Protein AF-A0A6I1W1E4-F1 (afdb_monomer_lite)

pLDDT: mean 96.64, std 2.53, range [84.56, 98.44]

Structure (mmCIF, N/CA/C/O backbone):
data_AF-A0A6I1W1E4-F1
#
_entry.id   AF-A0A6I1W1E4-F1
#
loop_
_atom_site.group_PDB
_atom_site.id
_atom_site.type_symbol
_atom_site.label_atom_id
_atom_site.label_alt_id
_atom_site.label_comp_id
_atom_site.label_asym_id
_atom_site.label_entity_id
_atom_site.label_seq_id
_atom_site.pdbx_PDB_ins_code
_atom_site.Cartn_x
_atom_site.Cartn_y
_atom_site.Cartn_z
_atom_site.occupancy
_atom_site.B_iso_or_equiv
_atom_site.auth_seq_id
_atom_site.auth_comp_id
_atom_site.auth_asym_id
_atom_site.auth_atom_id
_atom_site.pdbx_PDB_model_num
ATOM 1 N N . LEU A 1 1 ? 9.873 -4.970 -9.546 1.00 86.12 1 LEU A N 1
ATOM 2 C CA . LEU A 1 1 ? 9.250 -5.103 -10.887 1.00 86.12 1 LEU A CA 1
ATOM 3 C C . LEU A 1 1 ? 9.524 -6.446 -11.564 1.00 86.12 1 LEU A C 1
ATOM 5 O O . LEU A 1 1 ? 8.683 -6.884 -12.331 1.00 86.12 1 LEU A O 1
ATOM 9 N N . LEU A 1 2 ? 10.647 -7.122 -11.287 1.00 96.62 2 LEU A N 1
ATOM 10 C CA . LEU A 1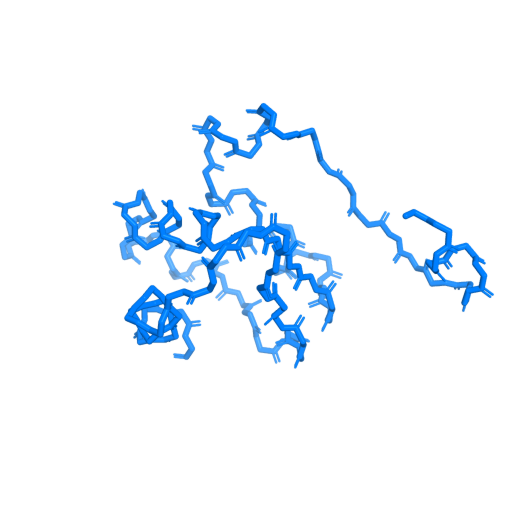 2 ? 10.959 -8.408 -11.930 1.00 96.62 2 LEU A CA 1
ATOM 11 C C . LEU A 1 2 ? 10.058 -9.568 -11.471 1.00 96.62 2 LEU A C 1
ATOM 13 O O . LEU A 1 2 ? 9.709 -10.413 -12.285 1.00 96.62 2 LEU A O 1
ATOM 17 N N . GLN A 1 3 ? 9.637 -9.593 -10.199 1.00 96.06 3 GLN A N 1
ATOM 18 C CA . GLN A 1 3 ? 8.842 -10.697 -9.643 1.00 96.06 3 GLN A CA 1
ATOM 19 C C . GLN A 1 3 ? 7.526 -10.966 -10.408 1.00 96.06 3 GLN A C 1
ATOM 21 O O . GLN A 1 3 ? 7.289 -12.128 -10.747 1.00 96.06 3 GLN A O 1
ATOM 26 N N . PRO A 1 4 ? 6.683 -9.958 -10.726 1.00 96.62 4 PRO A N 1
ATOM 27 C CA . PRO A 1 4 ? 5.477 -10.191 -11.521 1.00 96.62 4 PRO A CA 1
ATOM 28 C C . PRO A 1 4 ? 5.756 -10.705 -12.934 1.00 96.62 4 PRO A C 1
ATOM 30 O O . PRO A 1 4 ? 5.063 -11.606 -13.393 1.00 96.62 4 PRO A O 1
ATOM 33 N N . ILE A 1 5 ? 6.809 -10.193 -13.586 1.00 97.19 5 ILE A N 1
ATOM 34 C CA . ILE A 1 5 ? 7.238 -10.637 -14.922 1.00 97.19 5 ILE A CA 1
ATOM 35 C C . ILE A 1 5 ? 7.638 -12.111 -14.876 1.00 97.19 5 ILE A C 1
ATOM 37 O O . ILE A 1 5 ? 7.149 -12.910 -15.666 1.00 97.19 5 ILE A O 1
ATOM 41 N N . PHE A 1 6 ? 8.489 -12.477 -13.915 1.00 98.00 6 PHE A N 1
ATOM 42 C CA . PHE A 1 6 ? 8.942 -13.853 -13.727 1.00 98.00 6 PHE A CA 1
ATOM 43 C C . PHE A 1 6 ? 7.784 -14.812 -13.418 1.00 98.00 6 PHE A C 1
ATOM 45 O O . PHE A 1 6 ? 7.766 -15.935 -13.908 1.00 98.00 6 PHE A O 1
ATOM 52 N N . SER A 1 7 ? 6.807 -14.365 -12.627 1.00 97.12 7 SER A N 1
ATOM 53 C CA . SER A 1 7 ? 5.672 -15.198 -12.206 1.00 97.12 7 SER A CA 1
ATOM 54 C C . SER A 1 7 ? 4.509 -15.202 -13.205 1.00 97.12 7 SER A C 1
ATOM 56 O O . SER A 1 7 ? 3.532 -15.907 -12.976 1.00 97.12 7 SER A O 1
ATOM 58 N N . GLY A 1 8 ? 4.571 -14.396 -14.271 1.00 97.12 8 GLY A N 1
ATOM 59 C CA . GLY A 1 8 ? 3.481 -14.251 -15.239 1.00 97.12 8 GLY A CA 1
ATOM 60 C C . GLY A 1 8 ? 2.194 -13.668 -14.644 1.00 97.12 8 GLY A C 1
ATOM 61 O O . GLY A 1 8 ? 1.106 -14.036 -15.079 1.00 97.12 8 GLY A O 1
ATOM 62 N N . VAL A 1 9 ? 2.296 -12.790 -13.638 1.00 96.69 9 VAL A N 1
ATOM 63 C CA . VAL A 1 9 ? 1.130 -12.189 -12.962 1.00 96.69 9 VAL A CA 1
ATOM 64 C C . VAL A 1 9 ? 0.992 -10.693 -13.271 1.00 96.69 9 VAL A C 1
ATOM 66 O O . VAL A 1 9 ? 2.006 -10.016 -13.476 1.00 96.69 9 VAL A O 1
ATOM 69 N N . PRO A 1 10 ? -0.237 -10.140 -13.269 1.00 96.75 10 PRO A N 1
ATOM 70 C CA . PRO A 1 10 ? -0.451 -8.708 -13.454 1.00 96.75 10 PRO A CA 1
ATOM 71 C C . PRO A 1 10 ? 0.257 -7.867 -12.387 1.00 96.75 10 PRO A C 1
ATOM 73 O O . PRO A 1 10 ? 0.347 -8.251 -11.220 1.00 96.75 10 PRO A O 1
ATOM 76 N N . CYS A 1 11 ? 0.726 -6.683 -12.781 1.00 97.44 11 CYS A N 1
ATOM 77 C CA . CYS A 1 11 ? 1.311 -5.702 -11.874 1.00 97.44 11 CYS A CA 1
ATOM 78 C C . CYS A 1 11 ? 0.706 -4.329 -12.150 1.00 97.44 11 CYS A C 1
ATOM 80 O O . CYS A 1 11 ? 0.854 -3.792 -13.247 1.00 97.44 11 CYS A O 1
ATOM 82 N N . ILE A 1 12 ? 0.036 -3.773 -11.144 1.00 98.06 12 ILE A N 1
ATOM 83 C CA . ILE A 1 12 ? -0.508 -2.417 -11.184 1.00 98.06 12 ILE A CA 1
ATOM 84 C C . ILE A 1 12 ? 0.499 -1.488 -10.515 1.00 98.06 12 ILE A C 1
ATOM 86 O O . ILE A 1 12 ? 0.995 -1.778 -9.425 1.00 98.06 12 ILE A O 1
ATOM 90 N N . LEU A 1 13 ? 0.828 -0.386 -11.183 1.00 97.38 13 LEU A N 1
ATOM 91 C CA . LEU A 1 13 ? 1.850 0.557 -10.743 1.00 97.38 13 LEU A CA 1
ATOM 92 C C . LEU A 1 13 ? 1.294 1.975 -10.722 1.00 97.38 13 LEU A C 1
ATOM 94 O O . LEU A 1 13 ? 0.499 2.363 -11.574 1.00 97.38 13 LEU A O 1
ATOM 98 N N . MET A 1 14 ? 1.786 2.771 -9.779 1.00 97.50 14 MET A N 1
ATOM 99 C CA . MET A 1 14 ? 1.594 4.216 -9.762 1.00 97.50 14 MET A CA 1
ATOM 100 C C . MET A 1 14 ? 2.888 4.912 -9.355 1.00 97.50 14 MET A C 1
ATOM 102 O O . MET A 1 14 ? 3.749 4.312 -8.708 1.00 97.50 14 MET A O 1
ATOM 106 N N . SER A 1 15 ? 3.040 6.182 -9.728 1.00 97.88 15 SER A N 1
ATOM 107 C CA . SER A 1 15 ? 4.213 6.947 -9.310 1.00 97.88 15 SER A CA 1
ATOM 108 C C . SER A 1 15 ? 4.145 7.274 -7.809 1.00 97.88 15 SER A C 1
ATOM 110 O O . SER A 1 15 ? 3.055 7.525 -7.283 1.00 97.88 15 SER A O 1
ATOM 112 N N . PRO A 1 16 ? 5.289 7.355 -7.103 1.00 96.25 16 PRO A N 1
ATOM 113 C CA . PRO A 1 16 ? 5.302 7.761 -5.698 1.00 96.25 16 PRO A CA 1
ATOM 114 C C . PRO A 1 16 ? 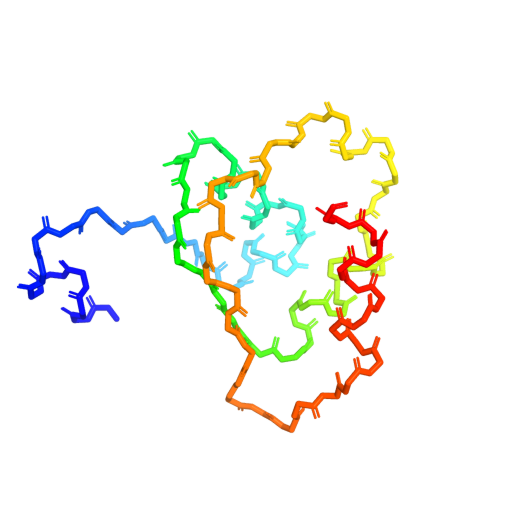4.653 9.132 -5.466 1.00 96.25 16 PRO A C 1
ATOM 116 O O . PRO A 1 16 ? 3.911 9.313 -4.508 1.00 96.25 16 PRO A O 1
ATOM 119 N N . ALA A 1 17 ? 4.855 10.089 -6.379 1.00 97.94 17 ALA A N 1
ATOM 120 C CA . ALA A 1 17 ? 4.220 11.406 -6.307 1.00 97.94 17 ALA A CA 1
ATOM 121 C C . ALA A 1 17 ? 2.682 11.326 -6.408 1.00 97.94 17 ALA A C 1
ATOM 123 O O . ALA A 1 17 ? 1.964 12.043 -5.706 1.00 97.94 17 ALA A O 1
ATOM 124 N N . TYR A 1 18 ? 2.158 10.420 -7.241 1.00 98.00 18 TYR A N 1
ATOM 125 C CA . TYR A 1 18 ? 0.718 10.198 -7.372 1.00 98.00 18 TYR A CA 1
ATOM 126 C C . TYR A 1 18 ? 0.099 9.643 -6.082 1.00 98.00 18 TYR A C 1
ATOM 128 O O . TYR A 1 18 ? -0.990 10.069 -5.696 1.00 98.00 18 TYR A O 1
ATOM 136 N N . PHE A 1 19 ? 0.821 8.766 -5.379 1.00 98.12 19 PHE A N 1
ATOM 137 C CA . PHE A 1 19 ? 0.445 8.284 -4.049 1.00 98.12 19 PHE A CA 1
ATOM 138 C C . PHE A 1 19 ? 0.527 9.389 -2.981 1.00 98.12 19 PHE A C 1
ATOM 140 O O . PHE A 1 19 ? -0.444 9.628 -2.268 1.00 98.12 19 PHE A O 1
ATOM 147 N N . LEU A 1 20 ? 1.650 10.111 -2.899 1.00 97.44 20 LEU A N 1
ATOM 148 C CA . LEU A 1 20 ? 1.892 11.122 -1.858 1.00 97.44 20 LEU A CA 1
ATOM 149 C C . LEU A 1 20 ? 0.855 12.256 -1.861 1.00 97.44 20 LEU A C 1
ATOM 151 O O . LEU A 1 20 ? 0.526 12.802 -0.806 1.00 97.44 20 LEU A O 1
ATOM 155 N N . THR A 1 21 ? 0.334 12.604 -3.041 1.00 97.62 21 THR A N 1
ATOM 156 C CA . THR A 1 21 ? -0.718 13.624 -3.188 1.00 97.62 21 THR A CA 1
ATOM 157 C C . THR A 1 21 ? -2.077 13.155 -2.666 1.00 97.62 21 THR A C 1
ATOM 159 O O . THR A 1 21 ? -2.806 13.961 -2.092 1.00 97.62 21 THR A O 1
ATOM 162 N N . ARG A 1 22 ? -2.422 11.869 -2.817 1.00 97.56 22 ARG A N 1
ATOM 163 C CA . ARG A 1 22 ? -3.669 11.288 -2.295 1.00 97.56 22 ARG A CA 1
ATOM 164 C C . ARG A 1 22 ? -3.454 9.813 -1.915 1.00 97.56 22 ARG A C 1
ATOM 166 O O . ARG A 1 22 ? -3.662 8.946 -2.765 1.00 97.56 22 ARG A O 1
ATOM 173 N N . PRO A 1 23 ? -3.104 9.518 -0.648 1.00 97.75 23 PRO A N 1
ATOM 174 C CA . PRO A 1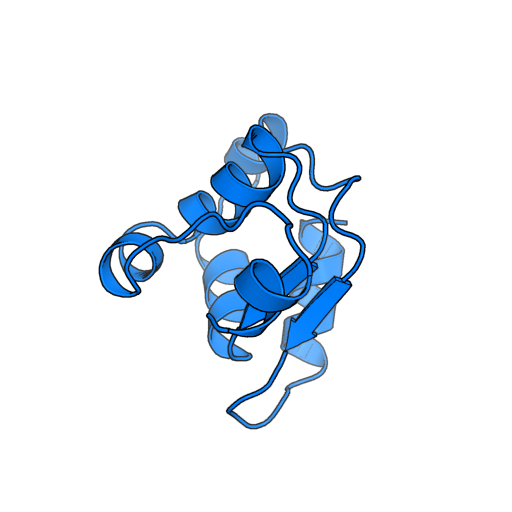 23 ? -2.745 8.168 -0.195 1.00 97.75 23 PRO A CA 1
ATOM 175 C C . PRO A 1 23 ? -3.832 7.119 -0.433 1.00 97.75 23 PRO A C 1
ATOM 177 O O . PRO A 1 23 ? -3.525 5.969 -0.731 1.00 97.75 23 PRO A O 1
ATOM 180 N N . LEU A 1 24 ? -5.102 7.545 -0.398 1.00 97.75 24 LEU A N 1
ATOM 181 C CA . LEU A 1 24 ? -6.268 6.716 -0.709 1.00 97.75 24 LEU A CA 1
ATOM 182 C C . LEU A 1 24 ? -6.144 5.979 -2.055 1.00 97.75 24 LEU A C 1
ATOM 184 O O . LEU A 1 24 ? -6.619 4.857 -2.162 1.00 97.75 24 LEU A O 1
ATOM 188 N N . ARG A 1 25 ? -5.440 6.548 -3.045 1.00 97.94 25 ARG A N 1
ATOM 189 C CA . ARG A 1 25 ? -5.226 5.926 -4.368 1.00 97.94 25 ARG A CA 1
ATOM 190 C C . ARG A 1 25 ? -4.600 4.548 -4.293 1.00 97.94 25 ARG A C 1
ATOM 192 O O . ARG A 1 25 ? -4.881 3.704 -5.135 1.00 97.94 25 ARG A O 1
ATOM 199 N N . TRP A 1 26 ? -3.738 4.324 -3.307 1.00 98.44 26 TRP A N 1
ATOM 200 C CA . TRP A 1 26 ? -3.118 3.024 -3.111 1.00 98.44 26 TRP A CA 1
ATOM 201 C C . TRP A 1 26 ? -4.148 1.969 -2.702 1.00 98.44 26 TRP A C 1
ATOM 203 O O . TRP A 1 26 ? -4.171 0.886 -3.280 1.00 98.44 26 TRP A O 1
ATOM 213 N N . LEU A 1 27 ? -5.039 2.320 -1.774 1.00 98.19 27 LEU A N 1
ATOM 214 C CA . LEU A 1 27 ? -6.113 1.447 -1.302 1.00 98.19 27 LEU A CA 1
ATOM 215 C C . LEU A 1 27 ? -7.190 1.252 -2.379 1.00 98.19 27 LEU A C 1
ATOM 217 O O . LEU A 1 27 ? -7.639 0.130 -2.587 1.00 98.19 27 LEU A O 1
ATOM 221 N N . GLU A 1 28 ? -7.537 2.314 -3.117 1.00 98.00 28 GLU A N 1
ATOM 222 C CA . GLU A 1 28 ? -8.428 2.251 -4.286 1.00 98.00 28 GLU A CA 1
ATOM 223 C C . GLU A 1 28 ? -7.882 1.272 -5.332 1.00 98.00 28 GLU A C 1
ATOM 225 O O . GLU A 1 28 ? -8.608 0.396 -5.781 1.00 98.00 28 GLU A O 1
ATOM 230 N N . ALA A 1 29 ? -6.587 1.346 -5.663 1.00 98.38 29 ALA A N 1
ATOM 231 C CA . ALA A 1 29 ? -5.977 0.428 -6.623 1.00 98.38 29 ALA A CA 1
ATOM 232 C C . ALA A 1 29 ? -5.966 -1.029 -6.125 1.00 98.38 29 ALA A C 1
ATOM 234 O O . ALA A 1 29 ? -6.150 -1.959 -6.906 1.00 98.38 29 ALA A O 1
ATOM 235 N N . ILE A 1 30 ? -5.759 -1.257 -4.828 1.00 98.38 30 ILE A N 1
ATOM 236 C CA . ILE A 1 30 ? -5.844 -2.610 -4.263 1.00 98.38 30 ILE A CA 1
ATOM 237 C C . ILE A 1 30 ? -7.274 -3.145 -4.384 1.00 98.38 30 ILE A C 1
ATOM 239 O O . ILE A 1 30 ? -7.453 -4.288 -4.800 1.00 98.38 30 ILE A O 1
ATOM 243 N N . SER A 1 31 ? -8.275 -2.321 -4.079 1.00 98.19 31 SER A N 1
ATOM 244 C CA . SER A 1 31 ? -9.679 -2.716 -4.152 1.00 98.19 31 SER A CA 1
ATOM 245 C C . SER A 1 31 ? -10.157 -2.940 -5.592 1.00 98.19 31 SER A C 1
ATOM 247 O O . SER A 1 31 ? -10.645 -4.021 -5.915 1.00 98.19 31 SER A O 1
ATOM 249 N N . GLU A 1 32 ? -9.940 -1.970 -6.484 1.00 98.12 32 GLU A N 1
ATOM 250 C CA . GLU A 1 32 ? -10.403 -1.990 -7.879 1.00 98.12 32 GLU A CA 1
ATOM 251 C C . GLU A 1 32 ? -9.806 -3.157 -8.676 1.00 98.12 32 GLU A C 1
ATOM 253 O O . GLU A 1 32 ? -10.518 -3.857 -9.395 1.00 98.12 32 GLU A O 1
ATOM 258 N N . TYR A 1 33 ? -8.502 -3.402 -8.523 1.00 98.12 33 TYR A N 1
ATOM 259 C CA . TYR A 1 33 ? -7.791 -4.435 -9.282 1.00 98.12 33 TYR A CA 1
ATOM 260 C C . TYR A 1 33 ? -7.694 -5.773 -8.534 1.00 98.12 33 TYR A C 1
ATOM 262 O O . TYR A 1 33 ? -7.081 -6.715 -9.037 1.00 98.12 33 TYR A O 1
ATOM 270 N N . GLY A 1 34 ? -8.277 -5.875 -7.333 1.00 97.44 34 GLY A N 1
ATOM 271 C CA . GLY A 1 34 ? -8.218 -7.075 -6.499 1.00 97.44 34 GLY A CA 1
ATOM 272 C C . GLY A 1 34 ? -6.792 -7.467 -6.100 1.00 97.44 34 GLY A C 1
ATOM 273 O O . GLY A 1 34 ? -6.438 -8.647 -6.141 1.00 97.44 34 GLY A O 1
ATOM 274 N N . GLY A 1 35 ? -5.963 -6.482 -5.755 1.00 97.69 35 GLY A N 1
ATOM 275 C CA . GLY A 1 35 ? -4.560 -6.669 -5.404 1.00 97.69 35 GLY A CA 1
ATOM 276 C C . GLY A 1 35 ? -4.381 -7.606 -4.209 1.00 97.69 35 GLY A C 1
ATOM 277 O O . GLY A 1 35 ? -4.882 -7.349 -3.120 1.00 97.69 35 GLY A O 1
ATOM 278 N N . THR A 1 36 ? -3.622 -8.687 -4.393 1.00 98.31 36 THR A N 1
ATOM 279 C CA . THR A 1 36 ? -3.396 -9.684 -3.330 1.00 98.31 36 THR A CA 1
ATOM 280 C C . THR A 1 36 ? -2.093 -9.485 -2.563 1.00 98.31 36 THR A C 1
ATOM 282 O O . THR A 1 36 ? -1.938 -9.989 -1.452 1.00 98.31 36 THR A O 1
ATOM 285 N N . ILE A 1 37 ? -1.122 -8.806 -3.176 1.00 98.12 37 ILE A N 1
ATOM 286 C CA . ILE A 1 37 ? 0.205 -8.542 -2.617 1.00 98.12 37 ILE A CA 1
ATOM 287 C C . ILE A 1 37 ? 0.547 -7.093 -2.938 1.00 98.12 37 ILE A C 1
ATOM 289 O O . ILE A 1 37 ? 0.561 -6.703 -4.103 1.00 98.12 37 ILE A O 1
ATOM 2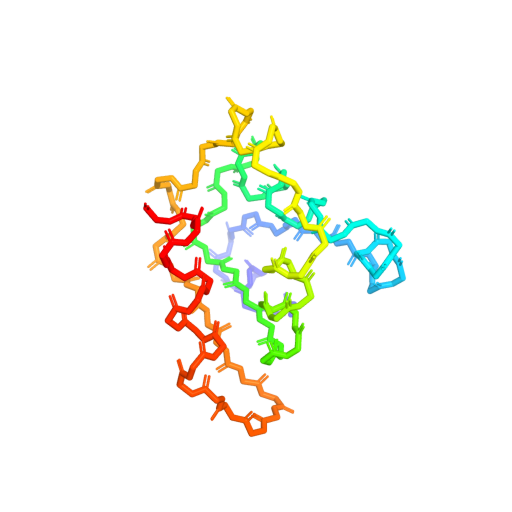93 N N . SER A 1 38 ? 0.813 -6.306 -1.907 1.00 98.12 38 SER A N 1
ATOM 294 C CA . SER A 1 38 ? 1.165 -4.893 -2.022 1.00 98.12 38 SER A CA 1
ATOM 295 C C . SER A 1 38 ? 1.841 -4.456 -0.729 1.00 98.12 38 SER A C 1
ATOM 297 O O . SER A 1 38 ? 1.631 -5.063 0.319 1.00 98.12 38 SER A O 1
ATOM 299 N N . GLY A 1 39 ? 2.684 -3.438 -0.780 1.00 96.81 39 GLY A N 1
ATOM 300 C CA . GLY A 1 39 ? 3.415 -3.001 0.397 1.00 96.81 39 GLY A CA 1
ATOM 301 C C . GLY A 1 39 ? 4.389 -1.883 0.092 1.00 96.81 39 GLY A C 1
ATOM 302 O O . GLY A 1 39 ? 4.570 -1.481 -1.060 1.00 96.81 39 GLY A O 1
ATOM 303 N N . GLY A 1 40 ? 5.025 -1.383 1.140 1.00 96.12 40 GLY A N 1
ATOM 304 C CA . GLY A 1 40 ? 5.889 -0.220 1.056 1.00 96.12 40 GLY A CA 1
ATOM 305 C C . GLY A 1 40 ? 6.584 0.090 2.380 1.00 96.12 40 GLY A C 1
ATOM 306 O O . GLY A 1 40 ? 6.534 -0.716 3.305 1.00 96.12 40 GLY A O 1
ATOM 307 N N . PRO A 1 41 ? 7.252 1.244 2.470 1.00 97.50 41 PRO A N 1
ATOM 308 C CA . PRO A 1 41 ? 7.823 1.740 3.719 1.00 97.50 41 PRO A CA 1
ATOM 309 C C . PRO A 1 41 ? 6.762 2.010 4.792 1.00 97.50 41 PRO A C 1
ATOM 311 O O . PRO A 1 41 ? 5.604 2.289 4.477 1.00 97.50 41 PRO A O 1
ATOM 314 N N . ASP A 1 42 ? 7.173 1.944 6.061 1.00 98.12 42 ASP A N 1
ATOM 315 C CA . ASP A 1 42 ? 6.343 2.179 7.253 1.00 98.12 42 ASP A CA 1
ATOM 316 C C . ASP A 1 42 ? 5.537 3.488 7.145 1.00 98.12 42 ASP A C 1
ATOM 318 O O . ASP A 1 42 ? 4.335 3.526 7.418 1.00 98.12 42 ASP A O 1
ATOM 322 N N . PHE A 1 43 ? 6.143 4.549 6.604 1.00 97.25 43 PHE A N 1
ATOM 323 C CA . PHE A 1 43 ? 5.495 5.839 6.414 1.00 97.25 43 PHE A CA 1
ATOM 324 C C . PHE A 1 43 ? 4.274 5.770 5.494 1.00 97.25 43 PHE A C 1
ATOM 326 O O . PHE A 1 43 ? 3.381 6.599 5.651 1.00 97.25 43 PHE A O 1
ATOM 333 N N . ALA A 1 44 ? 4.214 4.842 4.533 1.00 98.06 44 ALA A N 1
ATOM 334 C CA . ALA A 1 44 ? 3.085 4.740 3.611 1.00 98.06 44 ALA A CA 1
ATOM 335 C C . ALA A 1 44 ? 1.808 4.320 4.353 1.00 98.06 44 ALA A C 1
ATOM 337 O O . ALA A 1 44 ? 0.745 4.908 4.138 1.00 98.06 44 ALA A O 1
ATOM 338 N N . TYR A 1 45 ? 1.938 3.372 5.286 1.00 98.31 45 TYR A N 1
ATOM 339 C CA . TYR A 1 45 ? 0.864 2.953 6.186 1.00 98.31 45 TYR A CA 1
ATOM 340 C C . TYR A 1 45 ? 0.451 4.102 7.102 1.00 98.31 45 TYR A C 1
ATOM 342 O O . TYR A 1 45 ? -0.726 4.459 7.151 1.00 98.31 45 TYR A O 1
ATOM 350 N N . ARG A 1 46 ? 1.425 4.756 7.746 1.00 97.94 46 ARG A N 1
ATOM 351 C CA . ARG A 1 46 ? 1.164 5.916 8.608 1.00 97.94 46 ARG A CA 1
ATOM 352 C C . ARG A 1 46 ? 0.429 7.033 7.862 1.00 97.94 46 ARG A C 1
ATOM 354 O O . ARG A 1 46 ? -0.554 7.566 8.363 1.00 97.94 46 ARG A O 1
ATOM 361 N N . LEU A 1 47 ? 0.861 7.349 6.643 1.00 98.00 47 LEU A N 1
ATOM 362 C CA . LEU A 1 47 ? 0.265 8.388 5.807 1.00 98.00 47 LEU A CA 1
ATOM 363 C C . LEU A 1 47 ? -1.191 8.065 5.433 1.00 98.00 47 LEU A C 1
ATOM 365 O O . LEU A 1 47 ? -2.027 8.969 5.402 1.00 98.00 47 LEU A O 1
ATOM 369 N N . CYS A 1 48 ? -1.507 6.793 5.173 1.00 98.25 48 CYS A N 1
ATOM 370 C CA . CYS A 1 48 ? -2.886 6.356 4.959 1.00 98.25 48 CYS A CA 1
ATOM 371 C C . CYS A 1 48 ? -3.721 6.517 6.231 1.00 98.25 48 CYS A C 1
ATOM 373 O O . CYS A 1 48 ? -4.797 7.113 6.182 1.00 98.25 48 CYS A O 1
ATOM 375 N N . SER A 1 49 ? -3.206 6.062 7.374 1.00 97.62 49 SER A N 1
ATOM 376 C CA . SER A 1 49 ? -3.886 6.195 8.663 1.00 97.62 49 SER A CA 1
ATOM 377 C C . SER A 1 49 ? -4.164 7.657 9.028 1.00 97.62 49 SER A C 1
ATOM 379 O O . SER A 1 49 ? -5.252 7.959 9.515 1.00 97.62 49 SER A O 1
ATOM 381 N N . GLU A 1 50 ? -3.234 8.570 8.733 1.00 96.62 50 GLU A N 1
ATOM 382 C CA . GLU A 1 50 ? -3.359 10.009 9.006 1.00 96.62 50 GLU A CA 1
ATOM 383 C C . GLU A 1 50 ? -4.314 10.739 8.047 1.00 96.62 50 GLU A C 1
ATOM 385 O O . GLU A 1 50 ? -5.041 11.631 8.480 1.00 96.62 50 GLU A O 1
ATOM 390 N N . ARG A 1 51 ? -4.303 10.415 6.744 1.00 97.25 51 ARG A N 1
ATOM 391 C CA . ARG A 1 51 ? -4.958 11.254 5.716 1.00 97.25 51 ARG A CA 1
ATOM 392 C C . ARG A 1 51 ? -6.230 10.684 5.105 1.00 97.25 51 ARG A C 1
ATOM 394 O O . ARG A 1 51 ? -6.971 11.436 4.477 1.00 97.25 51 ARG A O 1
ATOM 401 N N . VAL A 1 52 ? -6.481 9.384 5.223 1.00 97.12 52 VAL A N 1
ATOM 402 C CA . VAL A 1 52 ? -7.708 8.781 4.687 1.00 97.12 52 VAL A CA 1
ATOM 403 C C . VAL A 1 52 ? -8.838 9.001 5.690 1.00 97.12 52 VAL A C 1
ATOM 405 O O . VAL A 1 52 ? -8.706 8.633 6.854 1.00 97.12 52 VAL A O 1
ATOM 408 N N . SER A 1 53 ? -9.941 9.620 5.272 1.00 94.62 53 SER A N 1
ATOM 409 C CA . SER A 1 53 ? -11.120 9.804 6.125 1.00 94.62 53 SER A CA 1
ATOM 410 C C . SER A 1 53 ? -11.913 8.505 6.274 1.00 94.62 53 SER A C 1
ATOM 412 O O . SER A 1 53 ? -11.885 7.653 5.390 1.00 94.62 53 SER A O 1
ATOM 414 N N . GLU A 1 54 ? -12.684 8.374 7.353 1.00 91.88 54 GLU A N 1
ATOM 415 C CA . GLU A 1 54 ? -13.582 7.223 7.548 1.00 91.88 54 GLU A CA 1
ATOM 416 C C . GLU A 1 54 ? -14.637 7.109 6.440 1.00 91.88 54 GLU A C 1
ATOM 418 O O . GLU A 1 54 ? -14.944 6.017 5.976 1.00 91.88 54 GLU A O 1
ATOM 423 N N . SER A 1 55 ? -15.134 8.240 5.930 1.00 93.06 55 SER A N 1
ATOM 424 C CA . SER A 1 55 ? -16.088 8.262 4.814 1.00 93.06 55 SER A CA 1
ATOM 425 C C . SER A 1 55 ? -15.540 7.643 3.526 1.00 93.06 55 SER A C 1
ATOM 427 O O . SER A 1 55 ? -16.312 7.113 2.731 1.00 93.06 55 SER A O 1
ATOM 429 N N . ALA A 1 56 ? -14.221 7.685 3.316 1.00 91.50 56 ALA A N 1
ATOM 430 C CA . ALA A 1 56 ? -13.588 7.065 2.159 1.00 91.50 56 ALA A CA 1
ATOM 431 C C . ALA A 1 56 ? -13.512 5.534 2.281 1.00 91.50 56 ALA A C 1
ATOM 433 O O . ALA A 1 56 ? -13.367 4.857 1.267 1.00 91.50 56 ALA A O 1
ATOM 434 N N . LEU A 1 57 ? -13.639 4.986 3.496 1.00 90.81 57 LEU A N 1
ATOM 435 C CA . LEU A 1 57 ? -13.582 3.543 3.741 1.00 90.81 57 LEU A CA 1
ATOM 436 C C . LEU A 1 57 ? -14.792 2.812 3.157 1.00 90.81 57 LEU A C 1
ATOM 438 O O . LEU A 1 57 ? -14.654 1.687 2.695 1.00 90.81 57 LEU A O 1
ATOM 442 N N . ALA A 1 58 ? -15.959 3.464 3.114 1.00 90.38 58 ALA A N 1
ATOM 443 C CA . ALA A 1 58 ? -17.205 2.861 2.634 1.00 90.38 58 ALA A CA 1
ATOM 444 C C . ALA A 1 58 ? -17.151 2.391 1.166 1.00 90.38 58 ALA A C 1
ATOM 446 O O . ALA A 1 58 ? -17.986 1.591 0.752 1.00 90.38 58 ALA A O 1
ATOM 447 N N . GLY A 1 59 ? -16.195 2.893 0.376 1.00 89.44 59 GLY A N 1
ATOM 448 C CA . GLY A 1 59 ? -15.990 2.501 -1.020 1.00 89.44 59 GLY A CA 1
ATOM 449 C C . GLY A 1 59 ? -14.875 1.478 -1.244 1.00 89.44 59 GLY A C 1
ATOM 450 O O . GLY A 1 59 ? -14.576 1.183 -2.398 1.00 89.44 59 GLY A O 1
ATOM 451 N N . LEU A 1 60 ? -14.227 0.977 -0.187 1.00 96.31 60 LEU A N 1
ATOM 452 C CA . LEU A 1 60 ? -13.077 0.081 -0.296 1.00 96.31 60 LEU A CA 1
ATOM 453 C C . LEU A 1 60 ? -13.452 -1.356 0.077 1.00 96.31 60 LEU A C 1
ATOM 455 O O . LEU A 1 60 ? -14.008 -1.615 1.139 1.00 96.31 60 LEU A O 1
ATOM 459 N N . ASP A 1 61 ? -13.048 -2.296 -0.772 1.00 96.69 61 ASP A N 1
ATOM 460 C CA . ASP A 1 61 ? -12.964 -3.724 -0.457 1.00 96.69 61 ASP A CA 1
ATOM 461 C C . ASP A 1 61 ? -11.492 -4.154 -0.461 1.00 96.69 61 ASP A C 1
ATOM 463 O O . ASP A 1 61 ? -10.872 -4.275 -1.520 1.00 96.69 61 ASP A O 1
ATOM 467 N N . LEU A 1 62 ? -10.931 -4.373 0.731 1.00 97.38 62 LEU A N 1
ATOM 468 C CA . LEU A 1 62 ? -9.552 -4.833 0.929 1.00 97.38 62 LEU A CA 1
ATOM 469 C C . LEU A 1 62 ? -9.465 -6.326 1.285 1.00 97.38 62 LEU A C 1
ATOM 471 O O . LEU A 1 62 ? -8.371 -6.824 1.545 1.00 97.38 62 LEU A O 1
ATOM 475 N N . SER A 1 63 ? -10.576 -7.072 1.240 1.00 96.88 63 SER A N 1
ATOM 476 C CA . SER A 1 63 ? -10.637 -8.488 1.648 1.00 96.88 63 SER A CA 1
ATOM 477 C C . SER A 1 63 ? -9.701 -9.411 0.853 1.00 96.88 63 SER A C 1
ATOM 479 O O . SER A 1 63 ? -9.312 -10.481 1.321 1.00 96.88 63 SER A O 1
ATOM 481 N N . ARG A 1 64 ? -9.304 -8.995 -0.356 1.00 97.31 64 ARG A N 1
ATOM 482 C CA . ARG A 1 64 ? -8.383 -9.737 -1.232 1.00 97.31 64 ARG A CA 1
ATOM 483 C C . ARG A 1 64 ? -6.909 -9.509 -0.900 1.00 97.31 64 ARG A C 1
ATOM 485 O O . ARG A 1 64 ? -6.064 -10.279 -1.366 1.00 97.31 64 ARG A O 1
ATOM 492 N N . TRP A 1 65 ? -6.578 -8.487 -0.108 1.00 98.06 65 TRP A N 1
ATOM 493 C CA . TRP A 1 65 ? -5.199 -8.099 0.178 1.00 98.06 65 TRP A CA 1
ATOM 494 C C . TRP A 1 65 ? -4.543 -9.032 1.202 1.00 98.06 65 TRP A C 1
ATOM 496 O O . TRP A 1 65 ? -4.445 -8.755 2.392 1.00 98.06 65 TRP A O 1
ATOM 506 N N . ARG A 1 66 ? -4.057 -10.174 0.712 1.00 98.12 66 ARG A N 1
ATOM 507 C CA . ARG A 1 66 ? -3.482 -11.251 1.529 1.00 98.12 66 ARG A CA 1
ATOM 508 C C . ARG A 1 66 ? -2.129 -10.910 2.159 1.00 98.12 66 ARG A C 1
ATOM 510 O O . ARG A 1 66 ? -1.811 -11.427 3.225 1.00 98.12 66 ARG A O 1
ATOM 517 N N . VAL A 1 67 ? -1.294 -10.121 1.480 1.00 97.94 67 VAL A N 1
ATOM 518 C CA . VAL A 1 67 ? 0.046 -9.756 1.970 1.00 97.94 67 VAL A CA 1
ATOM 519 C C . VAL A 1 67 ? 0.253 -8.249 1.875 1.00 97.94 67 VAL A C 1
ATOM 521 O O . VAL A 1 67 ? 0.510 -7.727 0.787 1.00 97.94 67 VAL A O 1
ATOM 524 N N . ALA A 1 68 ? 0.192 -7.587 3.031 1.00 97.88 68 ALA A N 1
ATOM 525 C CA . ALA A 1 68 ? 0.572 -6.194 3.245 1.00 97.88 68 ALA A CA 1
ATOM 526 C C . ALA A 1 68 ? 1.969 -6.134 3.888 1.00 97.88 68 ALA A C 1
ATOM 528 O O . ALA A 1 68 ? 2.108 -6.294 5.100 1.00 97.88 68 ALA A O 1
ATOM 529 N N . TYR A 1 69 ? 3.027 -5.979 3.085 1.00 97.25 69 TYR A N 1
ATOM 530 C CA . TYR A 1 69 ? 4.399 -5.956 3.616 1.00 97.25 69 TYR A CA 1
ATOM 531 C C . TYR A 1 69 ? 4.859 -4.533 3.965 1.00 97.25 69 TYR A C 1
ATOM 533 O O . TYR A 1 69 ? 4.605 -3.584 3.218 1.00 97.25 69 TYR A O 1
ATOM 541 N N . SER A 1 70 ? 5.565 -4.391 5.089 1.00 97.75 70 SER A N 1
ATOM 542 C CA . SER A 1 70 ? 6.264 -3.164 5.487 1.00 97.75 70 SER A CA 1
ATOM 543 C C . SER A 1 70 ? 7.770 -3.407 5.509 1.00 97.75 70 SER A C 1
ATOM 545 O O . SER A 1 70 ? 8.221 -4.444 5.996 1.00 97.75 70 SER A O 1
ATOM 547 N N . GLY A 1 71 ? 8.557 -2.491 4.951 1.00 95.38 71 GLY A N 1
ATOM 548 C CA . GLY A 1 71 ? 10.016 -2.608 4.918 1.00 95.38 71 GLY A CA 1
ATOM 549 C C . GLY A 1 71 ? 10.671 -1.479 4.138 1.00 95.38 71 GLY A C 1
ATOM 550 O O . GLY A 1 71 ? 9.996 -0.569 3.675 1.00 95.38 71 GLY A O 1
ATOM 551 N N . SER A 1 72 ? 11.984 -1.552 3.915 1.00 92.19 72 SER A N 1
ATOM 552 C CA . SER A 1 72 ? 12.811 -0.470 3.325 1.00 92.19 72 SER A CA 1
ATOM 553 C C . SER A 1 72 ? 13.144 0.684 4.283 1.00 92.19 72 SER A C 1
ATOM 555 O O . SER A 1 72 ? 13.908 1.572 3.919 1.00 92.19 72 SER A O 1
ATOM 557 N N . GLU A 1 73 ? 12.621 0.645 5.510 1.00 94.94 73 GLU A N 1
ATOM 558 C CA . GLU A 1 73 ? 12.949 1.537 6.628 1.00 94.94 73 GLU A CA 1
ATOM 559 C C . GLU A 1 73 ? 12.610 0.846 7.969 1.00 94.94 73 GLU A C 1
ATOM 561 O O . GLU A 1 73 ? 12.019 -0.241 7.943 1.00 94.94 73 GLU A O 1
ATOM 566 N N . PRO A 1 74 ? 12.984 1.410 9.139 1.00 97.19 74 PRO A N 1
ATOM 567 C CA . PRO A 1 74 ? 12.593 0.855 10.433 1.00 97.19 74 PRO A CA 1
ATOM 568 C C . PRO A 1 74 ? 11.073 0.702 10.556 1.00 97.19 74 PRO A C 1
ATOM 570 O O . PRO A 1 74 ? 10.330 1.672 10.420 1.00 97.19 74 PRO A O 1
ATOM 573 N N . ILE A 1 75 ? 10.632 -0.521 10.839 1.00 97.56 75 ILE A N 1
ATOM 574 C CA . ILE A 1 75 ? 9.216 -0.873 10.969 1.00 97.56 75 ILE A CA 1
ATOM 575 C C . ILE A 1 75 ? 8.750 -0.523 12.380 1.00 97.56 75 ILE A C 1
ATOM 577 O O . ILE A 1 75 ? 9.375 -0.947 13.357 1.00 97.56 75 ILE A O 1
ATOM 581 N N . ARG A 1 76 ? 7.644 0.216 12.498 1.00 97.50 76 ARG A N 1
ATOM 582 C CA . ARG A 1 76 ? 7.054 0.566 13.790 1.00 97.50 76 ARG A CA 1
ATOM 583 C C . ARG A 1 76 ? 5.757 -0.199 14.007 1.00 97.50 76 ARG A C 1
ATOM 585 O O . ARG A 1 76 ? 4.819 -0.126 13.216 1.00 97.50 76 ARG A O 1
ATOM 592 N N . GLN A 1 77 ? 5.692 -0.932 15.113 1.00 97.38 77 GLN A N 1
ATOM 593 C CA . GLN A 1 77 ? 4.533 -1.765 15.426 1.00 97.38 77 GLN A CA 1
ATOM 594 C C . GLN A 1 77 ? 3.240 -0.944 15.557 1.00 97.38 77 GLN A C 1
ATOM 596 O O . GLN A 1 77 ? 2.199 -1.364 15.063 1.00 97.38 77 GLN A O 1
ATOM 601 N N . ASP A 1 78 ? 3.302 0.233 16.179 1.00 97.94 78 ASP A N 1
ATOM 602 C CA . ASP A 1 78 ? 2.148 1.114 16.380 1.00 97.94 78 ASP A CA 1
ATOM 603 C C . ASP A 1 78 ? 1.547 1.612 15.058 1.00 97.94 78 ASP A C 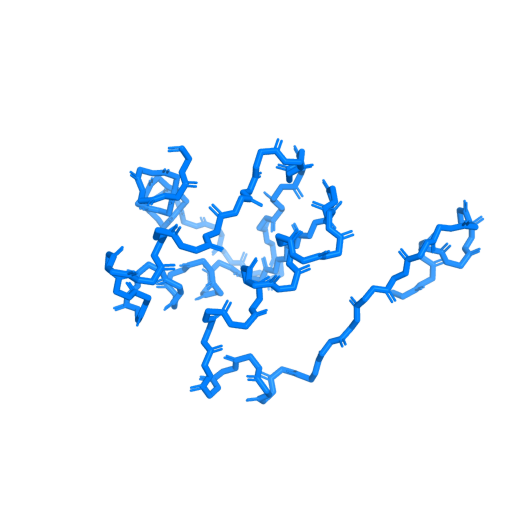1
ATOM 605 O O . ASP A 1 78 ? 0.328 1.727 14.940 1.00 97.94 78 ASP A O 1
ATOM 609 N N . THR A 1 79 ? 2.387 1.855 14.049 1.00 98.00 79 THR A N 1
ATOM 610 C CA . THR A 1 79 ? 1.940 2.245 12.707 1.00 98.00 79 THR A CA 1
ATOM 611 C C . THR A 1 79 ? 1.115 1.136 12.061 1.00 98.00 79 THR A C 1
ATOM 613 O O . THR A 1 79 ? 0.031 1.403 11.538 1.00 98.00 79 THR A O 1
ATOM 616 N N . LEU A 1 80 ? 1.587 -0.111 12.145 1.00 97.38 80 LEU A N 1
ATOM 617 C CA . LEU A 1 80 ? 0.884 -1.264 11.582 1.00 97.38 80 LEU A CA 1
ATOM 618 C C . LEU A 1 80 ? -0.412 -1.578 12.334 1.00 97.38 80 LEU A C 1
ATOM 620 O O . LEU A 1 80 ? -1.421 -1.857 11.694 1.00 97.38 80 LEU A O 1
ATOM 624 N N . VAL A 1 81 ? -0.409 -1.482 13.669 1.00 98.00 81 VAL A N 1
ATOM 625 C CA . VAL A 1 81 ? -1.612 -1.694 14.493 1.00 98.00 81 VAL A CA 1
ATOM 626 C C . VAL A 1 81 ? -2.687 -0.663 14.155 1.00 98.00 81 VAL A C 1
ATOM 628 O O . VAL A 1 81 ? -3.794 -1.050 13.800 1.00 98.00 81 VAL A O 1
ATOM 631 N N . ARG A 1 82 ? -2.352 0.635 14.155 1.00 97.69 82 ARG A N 1
ATOM 632 C CA . ARG A 1 82 ? -3.308 1.706 13.810 1.00 97.69 82 ARG A CA 1
ATOM 633 C C . ARG A 1 82 ? -3.859 1.570 12.395 1.00 97.69 82 ARG A C 1
ATOM 635 O O . ARG A 1 82 ? -4.999 1.939 12.138 1.00 97.69 82 ARG A O 1
ATOM 642 N N . PHE A 1 83 ? -3.030 1.111 11.459 1.00 98.00 83 PHE A N 1
ATOM 643 C CA . PHE A 1 83 ? -3.483 0.840 10.101 1.00 98.00 83 PHE A CA 1
ATOM 644 C C . PHE A 1 83 ? -4.470 -0.333 10.085 1.00 98.00 83 PHE A C 1
ATOM 646 O O . PHE A 1 83 ? -5.570 -0.191 9.564 1.00 98.00 83 PHE A O 1
ATOM 653 N N . ALA A 1 84 ? -4.125 -1.464 10.701 1.00 96.75 84 ALA A N 1
ATOM 654 C CA . ALA A 1 84 ? -5.012 -2.621 10.761 1.00 96.75 84 ALA A CA 1
ATOM 655 C C . ALA A 1 84 ? -6.355 -2.282 11.430 1.00 96.75 84 ALA A C 1
ATOM 657 O O . ALA A 1 84 ? -7.396 -2.567 10.859 1.00 96.75 84 ALA A O 1
ATOM 658 N N . GLU A 1 85 ? -6.352 -1.586 12.568 1.00 96.31 85 GLU A N 1
ATOM 659 C CA . GLU A 1 85 ? -7.580 -1.171 13.269 1.00 96.31 85 GLU A CA 1
ATOM 660 C C . GLU A 1 85 ? -8.519 -0.309 12.413 1.00 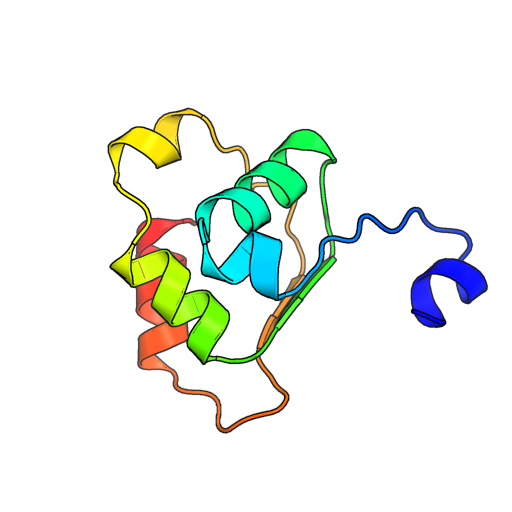96.31 85 GLU A C 1
ATOM 662 O O . GLU A 1 85 ? -9.729 -0.319 12.618 1.00 96.31 85 GLU A O 1
ATOM 667 N N . LYS A 1 86 ? -7.969 0.454 11.465 1.00 95.81 86 LYS A N 1
ATOM 668 C CA . LYS A 1 86 ? -8.735 1.366 10.614 1.00 95.81 86 LYS A CA 1
ATOM 669 C C . LYS A 1 86 ? -9.228 0.729 9.313 1.00 95.81 86 LYS A C 1
ATOM 671 O O . LYS A 1 86 ? -10.203 1.218 8.747 1.00 95.81 86 LYS A O 1
ATOM 676 N N . PHE A 1 87 ? -8.533 -0.288 8.804 1.00 94.94 87 PHE A N 1
ATOM 677 C CA . PHE A 1 87 ? -8.726 -0.800 7.440 1.00 94.94 87 PHE A CA 1
ATOM 678 C C . PHE A 1 87 ? -9.006 -2.312 7.346 1.00 94.94 87 PHE A C 1
ATOM 680 O O . PHE A 1 87 ? -9.255 -2.777 6.232 1.00 94.94 87 PHE A O 1
ATOM 687 N N . ALA A 1 88 ? -8.923 -3.072 8.446 1.00 84.56 88 ALA A N 1
ATOM 688 C CA . ALA A 1 88 ? -9.143 -4.525 8.480 1.00 84.56 88 ALA A CA 1
ATOM 689 C C . ALA A 1 88 ? -10.553 -4.921 8.938 1.00 84.56 88 ALA A C 1
ATOM 691 O O . ALA A 1 88 ? -11.172 -4.159 9.713 1.00 84.56 88 ALA A O 1
#

Radius of gyration: 12.86 Å; chains: 1; bounding box: 30×29×32 Å

Foldseek 3Di:
DVVCVVVVHDDDDDDPVVCLVPVVVVQVCCFVVVNQEDEEELVSLQSCLPHPDLVSLVPGDNVSHNYYDHDPDDHDPVSVVSSVVRRD

Sequence (88 aa):
LLQPIFSGVPCILMSPAYFLTRPLRWLEAISEYGGTISGGPDFAYRLCSERVSESALAGLDLSRWRVAYSGSEPIRQDTLVRFAEKFA

Secondary structure (DSSP, 8-state):
-HHHHHHT-------HHHHHH-THHHHHHHHHTT-SEEEE-HHHHHHHHHH--HHHHTT---TT--EEEE-SS---HHHHHHHHHHH-